Protein AF-A0A3C1ST25-F1 (afdb_monomer_lite)

Radius of gyration: 12.27 Å; chains: 1; bounding box: 29×28×31 Å

Secondary structure (DSSP, 8-state):
--------GGGGG-HHHHHHHHHH-TTHHHHHHHHHHHHHHH-TTSEETT--HHHHHHHTT--S-HHHHHHHHHHHTSEEE-TTS-EEE-

Sequence (90 aa):
MNTDIRIAVSFCNHRKRRKLKLVIGDNSTDYLIDLWLSTAMNHPDGRLIGMDETDIALAAGWDKDPAFFVEGLIRCGLLDRDHDGTYAIH

Structure (mmCIF, N/CA/C/O backbone):
data_AF-A0A3C1ST25-F1
#
_entry.id   AF-A0A3C1ST25-F1
#
loop_
_atom_site.group_PDB
_atom_site.id
_atom_site.type_symbol
_atom_site.label_atom_id
_atom_site.label_alt_id
_atom_site.label_comp_id
_atom_site.label_asym_id
_atom_site.label_entity_id
_atom_site.label_seq_id
_atom_site.pdbx_PDB_ins_code
_atom_site.Cartn_x
_atom_site.Cartn_y
_atom_site.Cartn_z
_atom_site.occupancy
_atom_site.B_iso_or_equiv
_atom_site.auth_seq_id
_atom_site.auth_comp_id
_atom_site.auth_asym_id
_atom_site.auth_atom_id
_atom_site.pdbx_PDB_model_num
ATOM 1 N N . MET A 1 1 ? -10.277 -17.678 -8.129 1.00 67.12 1 MET A N 1
ATOM 2 C CA . MET A 1 1 ? -10.554 -16.333 -7.592 1.00 67.12 1 MET A CA 1
ATOM 3 C C . MET A 1 1 ? -10.624 -16.466 -6.085 1.00 67.12 1 MET A C 1
ATOM 5 O O . MET A 1 1 ? -11.375 -17.317 -5.620 1.00 67.12 1 MET A O 1
ATOM 9 N N . ASN A 1 2 ? -9.795 -15.726 -5.350 1.00 81.12 2 ASN A N 1
ATOM 10 C CA . ASN A 1 2 ? -9.867 -15.723 -3.890 1.00 81.12 2 ASN A CA 1
ATOM 11 C C . ASN A 1 2 ? -11.206 -15.107 -3.464 1.00 81.12 2 ASN A C 1
ATOM 13 O O . ASN A 1 2 ? -11.602 -14.072 -3.994 1.00 81.12 2 ASN A O 1
ATOM 17 N N . THR A 1 3 ? -11.919 -15.767 -2.555 1.00 90.75 3 THR A N 1
ATOM 18 C CA . THR A 1 3 ? -13.199 -15.281 -2.010 1.00 90.75 3 THR A CA 1
ATOM 19 C C . THR A 1 3 ? -13.014 -14.425 -0.763 1.00 90.75 3 THR A C 1
ATOM 21 O O . THR A 1 3 ? -13.902 -13.657 -0.410 1.00 90.75 3 THR A O 1
ATOM 24 N N . ASP A 1 4 ? -11.869 -14.573 -0.094 1.00 94.50 4 ASP A N 1
ATOM 25 C CA . ASP A 1 4 ? -11.519 -13.914 1.157 1.00 94.50 4 ASP A CA 1
ATOM 26 C C . ASP A 1 4 ? -10.000 -13.739 1.287 1.00 94.50 4 ASP A C 1
ATOM 28 O O . ASP A 1 4 ? -9.218 -14.446 0.648 1.00 94.50 4 ASP A O 1
ATOM 32 N N . ILE A 1 5 ? -9.595 -12.808 2.155 1.00 95.06 5 ILE A N 1
ATOM 33 C CA . ILE A 1 5 ? -8.227 -12.699 2.669 1.00 95.06 5 ILE A CA 1
ATOM 34 C C . ILE A 1 5 ? -8.206 -13.061 4.153 1.00 95.06 5 ILE A C 1
ATOM 36 O O . ILE A 1 5 ? -9.150 -12.786 4.898 1.00 95.06 5 ILE A O 1
ATOM 40 N N . ARG A 1 6 ? -7.106 -13.665 4.609 1.00 94.69 6 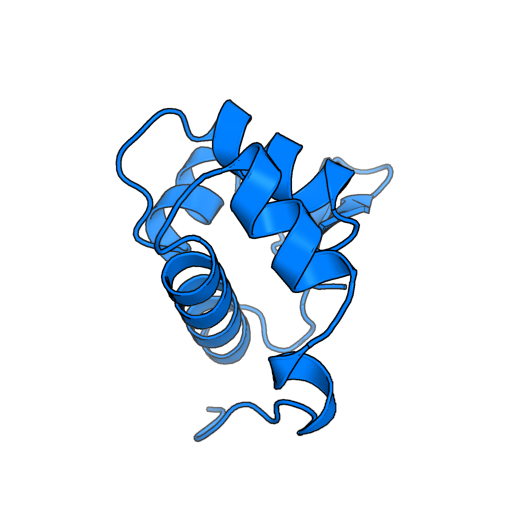ARG A N 1
ATOM 41 C CA . ARG A 1 6 ? -6.922 -14.035 6.015 1.00 94.69 6 ARG A CA 1
ATOM 42 C C . ARG A 1 6 ? -6.074 -12.997 6.725 1.00 94.69 6 ARG A C 1
ATOM 44 O O . ARG A 1 6 ? -4.912 -12.804 6.395 1.00 94.69 6 ARG A O 1
ATOM 51 N N . ILE A 1 7 ? -6.655 -12.371 7.744 1.00 94.06 7 ILE A N 1
ATOM 52 C CA . ILE A 1 7 ? -5.973 -11.389 8.586 1.00 94.06 7 ILE A CA 1
ATOM 53 C C . ILE A 1 7 ? -5.826 -11.978 9.986 1.00 94.06 7 ILE A C 1
ATOM 55 O O . ILE A 1 7 ? -6.802 -12.408 10.603 1.00 94.06 7 ILE A O 1
ATOM 59 N N . ALA A 1 8 ? -4.597 -11.997 10.500 1.00 94.38 8 ALA A N 1
ATOM 60 C CA . ALA A 1 8 ? -4.333 -12.451 11.858 1.00 94.38 8 ALA A CA 1
ATOM 61 C C . ALA A 1 8 ? -5.044 -11.550 12.882 1.00 94.38 8 ALA A C 1
ATOM 63 O O . ALA A 1 8 ? -4.981 -10.327 12.793 1.00 94.38 8 ALA A O 1
ATOM 64 N N . VAL A 1 9 ? -5.652 -12.135 13.919 1.00 95.50 9 VAL A N 1
ATOM 65 C CA . VAL A 1 9 ? -6.363 -11.367 14.964 1.00 95.50 9 VAL A CA 1
ATOM 66 C C . VAL A 1 9 ? -5.455 -10.376 15.703 1.00 95.50 9 VAL A C 1
ATOM 68 O O . VAL A 1 9 ? -5.899 -9.308 16.117 1.00 95.50 9 VAL A O 1
ATOM 71 N N . SER A 1 10 ? -4.158 -10.684 15.805 1.00 94.50 10 SER A N 1
ATOM 72 C CA . SER A 1 10 ? -3.131 -9.805 16.378 1.00 94.50 10 SER A CA 1
ATOM 73 C C . SER A 1 10 ? -2.898 -8.530 15.560 1.00 94.50 10 SER A C 1
ATOM 75 O O . SER A 1 10 ? -2.297 -7.575 16.062 1.00 94.50 10 SER A O 1
ATOM 77 N N . PHE A 1 11 ? -3.416 -8.467 14.329 1.00 94.62 11 PHE A N 1
ATOM 78 C CA . PHE A 1 11 ? -3.352 -7.283 13.484 1.00 94.62 11 PHE A CA 1
ATOM 79 C C . PHE A 1 11 ? -4.087 -6.077 14.089 1.00 94.62 11 PHE A C 1
ATOM 81 O O . PHE A 1 11 ? -3.741 -4.929 13.800 1.00 94.62 11 PHE A O 1
ATOM 88 N N . CYS A 1 12 ? -5.039 -6.308 15.005 1.00 92.12 12 CYS A N 1
ATOM 89 C CA . CYS A 1 12 ? -5.774 -5.248 15.696 1.00 92.12 12 CYS A CA 1
ATOM 90 C C . CYS A 1 12 ? -4.852 -4.221 16.386 1.00 92.12 12 CYS A C 1
ATOM 92 O O . CYS A 1 12 ? -5.133 -3.025 16.336 1.00 92.12 12 CYS A O 1
ATOM 94 N N . ASN A 1 13 ? -3.720 -4.668 16.945 1.00 91.25 13 ASN A N 1
ATOM 95 C CA . ASN A 1 13 ? -2.750 -3.836 17.666 1.00 91.25 13 ASN A CA 1
ATOM 96 C C . ASN A 1 13 ? -1.318 -3.993 17.119 1.00 91.25 13 ASN A C 1
ATOM 98 O O . ASN A 1 13 ? -0.330 -3.750 17.817 1.00 91.25 13 ASN A O 1
ATOM 102 N N . HIS A 1 14 ? -1.181 -4.429 15.866 1.00 95.81 14 HIS A N 1
ATOM 103 C CA . HIS A 1 14 ? 0.130 -4.711 15.301 1.00 95.81 14 HIS A CA 1
ATOM 104 C C . HIS A 1 14 ? 0.969 -3.437 15.134 1.00 95.81 14 HIS A C 1
ATOM 106 O O . HIS A 1 14 ? 0.488 -2.388 14.693 1.00 95.81 14 HIS A O 1
ATOM 112 N N . ARG A 1 15 ? 2.266 -3.534 15.457 1.00 96.81 15 ARG A N 1
ATOM 113 C CA . ARG A 1 15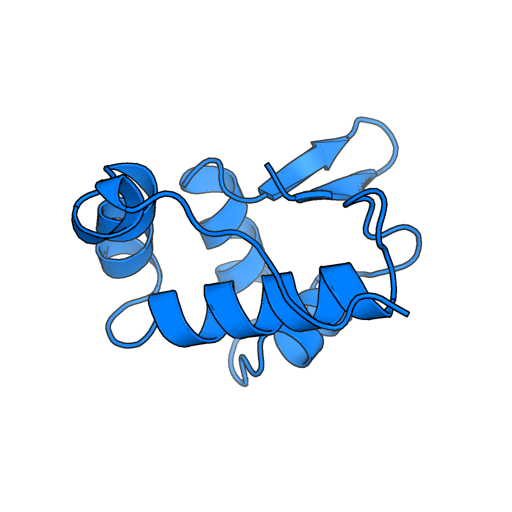 ? 3.195 -2.393 15.446 1.00 96.81 15 ARG A CA 1
ATOM 114 C C . ARG A 1 15 ? 3.253 -1.703 14.080 1.00 96.81 15 ARG A C 1
ATOM 116 O O . ARG A 1 15 ? 3.252 -0.476 14.045 1.00 96.81 15 ARG A O 1
ATOM 123 N N . LYS A 1 16 ? 3.284 -2.462 12.974 1.00 96.38 16 LYS A N 1
ATOM 124 C CA . LYS A 1 16 ? 3.330 -1.896 11.609 1.00 96.38 16 LYS A CA 1
ATOM 125 C C . LYS A 1 16 ? 2.063 -1.096 11.280 1.00 96.38 16 LYS A C 1
ATOM 127 O O . LYS A 1 16 ? 2.168 0.017 10.784 1.00 96.38 16 LYS A O 1
ATOM 132 N N . ARG A 1 17 ? 0.884 -1.594 11.678 1.00 95.81 17 ARG A N 1
ATOM 133 C CA . ARG A 1 17 ? -0.402 -0.896 11.501 1.00 95.81 17 ARG A CA 1
ATOM 134 C C . ARG A 1 17 ? -0.437 0.434 12.256 1.00 95.81 17 ARG A C 1
ATOM 136 O O . ARG A 1 17 ? -0.829 1.458 11.709 1.00 95.81 17 ARG A O 1
ATOM 143 N N . ARG A 1 18 ? 0.028 0.441 13.509 1.00 96.25 18 ARG A N 1
ATOM 144 C CA . ARG A 1 18 ? 0.120 1.670 14.315 1.00 96.25 18 ARG A CA 1
ATOM 145 C C . ARG A 1 18 ? 1.116 2.674 13.741 1.00 96.25 18 ARG A C 1
ATOM 147 O O . ARG A 1 18 ? 0.845 3.867 13.776 1.00 96.25 18 ARG A O 1
ATOM 154 N N . LYS A 1 19 ? 2.250 2.200 13.212 1.00 97.50 19 LYS A N 1
ATOM 155 C CA . LYS A 1 19 ? 3.212 3.054 12.503 1.00 97.50 19 LYS A CA 1
ATOM 156 C C . LYS A 1 19 ? 2.590 3.678 11.258 1.00 97.50 19 LYS A C 1
ATOM 158 O O . LYS A 1 19 ? 2.733 4.881 11.086 1.00 97.50 19 LYS A O 1
ATOM 163 N N . LEU A 1 20 ? 1.860 2.899 10.460 1.00 97.44 20 LEU A N 1
ATOM 164 C CA . LEU A 1 20 ? 1.211 3.406 9.252 1.00 97.44 20 LEU A CA 1
ATOM 165 C C . LEU A 1 20 ? 0.254 4.557 9.574 1.00 97.44 20 LEU A C 1
ATOM 167 O O . LEU A 1 20 ? 0.314 5.596 8.927 1.00 97.44 20 LEU A O 1
ATOM 171 N N . LYS A 1 21 ? -0.528 4.427 10.651 1.00 96.88 21 LYS A N 1
ATOM 172 C CA . LYS A 1 21 ? -1.384 5.511 11.147 1.00 96.88 21 LYS A CA 1
ATOM 173 C C . LYS A 1 21 ? -0.616 6.792 11.486 1.00 96.88 21 LYS A C 1
ATOM 175 O O . LYS A 1 21 ? -1.119 7.877 11.228 1.00 96.88 21 LYS A O 1
ATOM 180 N N . LEU A 1 22 ? 0.589 6.688 12.046 1.00 96.88 22 LEU A N 1
ATOM 181 C CA . LEU A 1 22 ? 1.421 7.859 12.350 1.00 96.88 22 LEU A CA 1
ATOM 182 C C . LEU A 1 22 ? 2.032 8.504 11.099 1.00 96.88 22 LEU A C 1
ATOM 184 O O . LEU A 1 22 ? 2.339 9.690 11.134 1.00 96.88 22 LEU A O 1
ATOM 188 N N . VAL A 1 23 ? 2.248 7.730 10.032 1.00 96.31 23 VAL A N 1
ATOM 189 C CA . VAL A 1 23 ? 2.873 8.213 8.792 1.00 96.31 23 VAL A CA 1
ATOM 190 C C . VAL A 1 23 ? 1.835 8.778 7.829 1.00 96.31 23 VAL A C 1
ATOM 192 O O . VAL A 1 23 ? 1.984 9.903 7.375 1.00 96.31 23 VAL A O 1
ATOM 195 N N . ILE A 1 24 ? 0.787 8.009 7.535 1.00 95.75 24 ILE A N 1
ATOM 196 C CA . ILE A 1 24 ? -0.230 8.333 6.526 1.00 95.75 24 ILE A CA 1
ATOM 197 C C . ILE A 1 24 ? -1.405 9.114 7.129 1.00 95.75 24 ILE A C 1
ATOM 199 O O . ILE A 1 24 ? -2.008 9.952 6.460 1.00 95.75 24 ILE A O 1
ATOM 203 N N . GLY A 1 25 ? -1.716 8.857 8.401 1.00 95.38 25 GLY A N 1
ATOM 204 C CA . GLY A 1 25 ? -2.823 9.474 9.123 1.00 95.38 25 GLY A CA 1
ATOM 205 C C . GLY A 1 25 ? -3.963 8.511 9.452 1.00 95.38 25 GLY A C 1
ATOM 206 O O . GLY A 1 25 ? -3.855 7.278 9.352 1.00 95.38 25 GLY A O 1
ATOM 207 N N . ASP A 1 26 ? -5.072 9.101 9.892 1.00 91.19 26 ASP A N 1
ATOM 208 C CA . ASP A 1 26 ? -6.321 8.389 10.142 1.00 91.19 26 ASP A CA 1
ATOM 209 C C . ASP A 1 26 ? -6.840 7.715 8.853 1.00 91.19 26 ASP A C 1
ATOM 211 O O . ASP A 1 26 ? -6.526 8.142 7.745 1.00 91.19 26 ASP A O 1
ATOM 215 N N . ASN A 1 27 ? -7.577 6.610 9.000 1.00 93.12 27 ASN A N 1
ATOM 216 C CA . ASN A 1 27 ? -8.068 5.732 7.916 1.00 93.12 27 ASN A CA 1
ATOM 217 C C . ASN A 1 27 ? -6.999 4.974 7.110 1.00 93.12 27 ASN A C 1
ATOM 219 O O . ASN A 1 27 ? -7.329 4.172 6.249 1.00 93.12 27 ASN A O 1
ATOM 223 N N . SER A 1 28 ? -5.714 5.114 7.442 1.00 95.25 28 SER A N 1
ATOM 224 C CA . SER A 1 28 ? -4.630 4.364 6.782 1.00 95.25 28 SER A CA 1
ATOM 225 C C . SER A 1 28 ? -4.780 2.839 6.781 1.00 95.25 28 SER A C 1
ATOM 227 O O . SER A 1 28 ? -4.212 2.167 5.925 1.00 95.25 28 SER A O 1
ATOM 229 N N . THR A 1 29 ? -5.525 2.274 7.738 1.00 95.94 29 THR A N 1
ATOM 230 C CA . THR A 1 29 ? -5.821 0.836 7.712 1.00 95.94 29 THR A CA 1
ATOM 231 C C . THR A 1 29 ? -6.750 0.476 6.562 1.00 95.94 29 THR A C 1
ATOM 233 O O . THR A 1 29 ? -6.544 -0.574 5.973 1.00 95.94 29 THR A O 1
ATOM 236 N N . ASP A 1 30 ? -7.729 1.314 6.241 1.00 97.25 30 ASP A N 1
ATOM 237 C CA . ASP A 1 30 ? -8.741 0.995 5.234 1.00 97.25 30 ASP A CA 1
ATOM 238 C C . ASP A 1 30 ? -8.069 0.882 3.861 1.00 97.25 30 ASP A C 1
ATOM 240 O O . ASP A 1 30 ? -8.175 -0.158 3.221 1.00 97.25 30 ASP A O 1
ATOM 244 N N . TYR A 1 31 ? -7.201 1.844 3.519 1.00 98.06 31 TYR A N 1
ATOM 245 C CA . TYR A 1 31 ? -6.380 1.787 2.302 1.00 98.06 31 TYR A CA 1
ATOM 246 C C . TYR A 1 31 ? -5.481 0.542 2.235 1.00 98.06 31 TYR A C 1
ATOM 248 O O . TYR A 1 31 ? -5.291 -0.051 1.177 1.00 98.06 31 TYR A O 1
ATOM 256 N N . LEU A 1 32 ? -4.917 0.114 3.370 1.00 97.75 32 LEU A N 1
ATOM 257 C CA . LEU A 1 32 ? -4.103 -1.102 3.422 1.00 97.75 32 LEU A CA 1
ATOM 258 C C . LEU A 1 32 ? -4.942 -2.365 3.182 1.00 97.75 32 LEU A C 1
ATOM 260 O O . LEU A 1 32 ? -4.479 -3.279 2.502 1.00 97.75 32 LEU A O 1
ATOM 264 N N . ILE A 1 33 ? -6.155 -2.427 3.738 1.00 97.62 33 ILE A N 1
ATOM 265 C CA . ILE A 1 33 ? -7.067 -3.552 3.507 1.00 97.62 33 ILE A CA 1
ATOM 266 C C . ILE A 1 33 ? -7.516 -3.582 2.045 1.00 97.62 33 ILE A C 1
ATOM 268 O O . ILE A 1 33 ? -7.478 -4.653 1.442 1.00 97.62 33 ILE A O 1
ATOM 272 N N . ASP A 1 34 ? -7.860 -2.437 1.459 1.00 98.12 34 ASP A N 1
ATOM 273 C CA . ASP A 1 34 ? -8.255 -2.346 0.050 1.00 98.12 34 ASP A CA 1
ATOM 274 C C . ASP A 1 34 ? -7.111 -2.764 -0.883 1.00 98.12 34 ASP A C 1
ATOM 276 O O . ASP A 1 34 ? -7.319 -3.563 -1.800 1.00 98.12 34 ASP A O 1
ATOM 280 N N . LEU A 1 35 ? -5.873 -2.357 -0.575 1.00 98.25 35 LEU A N 1
ATOM 281 C CA . LEU A 1 35 ? -4.692 -2.826 -1.297 1.00 98.25 35 LEU A CA 1
ATOM 282 C C . LEU A 1 35 ? -4.528 -4.349 -1.198 1.00 98.25 35 LEU A C 1
ATOM 284 O O . LEU A 1 35 ? -4.270 -5.004 -2.209 1.00 98.25 35 LEU A O 1
ATOM 288 N N . TRP A 1 36 ? -4.687 -4.937 -0.009 1.00 97.88 36 TRP A N 1
ATOM 289 C CA . TRP A 1 36 ? -4.606 -6.392 0.171 1.00 97.88 36 TRP A CA 1
ATOM 290 C C . TRP A 1 36 ? -5.709 -7.140 -0.575 1.00 97.88 36 TRP A C 1
ATOM 292 O O . TRP A 1 36 ? -5.443 -8.196 -1.149 1.00 97.88 36 TRP A O 1
ATOM 302 N N . LEU A 1 37 ? -6.927 -6.600 -0.604 1.00 97.62 37 LEU A N 1
ATOM 303 C CA . LEU A 1 37 ? -8.040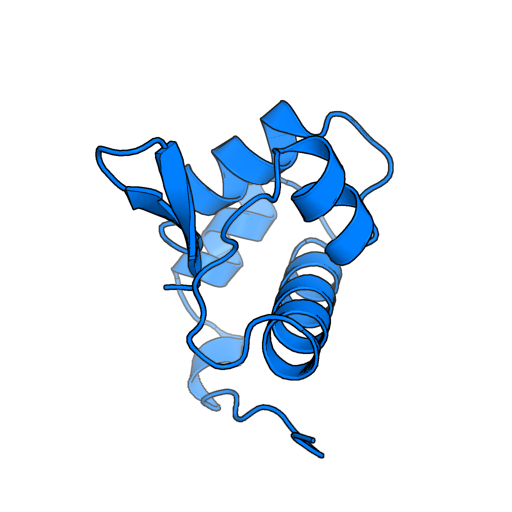 -7.164 -1.365 1.00 97.62 37 LEU A CA 1
ATOM 304 C C . LEU A 1 37 ? -7.759 -7.107 -2.870 1.00 97.62 37 LEU A C 1
ATOM 306 O O . LEU A 1 37 ? -7.868 -8.129 -3.549 1.00 97.62 37 LEU A O 1
ATOM 310 N N . SER A 1 38 ? -7.340 -5.948 -3.385 1.00 97.19 38 SER A N 1
ATOM 311 C CA . SER A 1 38 ? -6.964 -5.778 -4.793 1.00 97.19 38 SER A CA 1
ATOM 312 C C . SER A 1 38 ? -5.820 -6.717 -5.186 1.00 97.19 38 SER A C 1
ATOM 314 O O . SER A 1 38 ? -5.901 -7.419 -6.198 1.00 97.19 38 SER A O 1
ATOM 316 N N . THR A 1 39 ? -4.802 -6.823 -4.330 1.00 97.25 39 THR A N 1
ATOM 317 C CA . THR A 1 39 ? -3.683 -7.756 -4.508 1.00 97.25 39 THR A CA 1
ATOM 318 C C . THR A 1 39 ? -4.185 -9.196 -4.551 1.00 97.25 39 THR A C 1
ATOM 320 O O . THR A 1 39 ? -3.886 -9.919 -5.490 1.00 97.25 39 THR A O 1
ATOM 323 N N . ALA A 1 40 ? -5.022 -9.627 -3.607 1.00 96.50 40 ALA A N 1
ATOM 324 C CA . ALA A 1 40 ? -5.529 -10.997 -3.588 1.00 96.50 40 ALA A CA 1
ATOM 325 C C . ALA A 1 40 ? -6.382 -11.361 -4.820 1.00 96.50 40 ALA A C 1
ATOM 327 O O . ALA A 1 40 ? -6.475 -12.546 -5.156 1.00 96.50 40 ALA A O 1
ATOM 328 N N . MET A 1 41 ? -7.008 -10.378 -5.478 1.00 95.25 41 MET A N 1
ATOM 329 C CA . MET A 1 41 ? -7.777 -10.581 -6.711 1.00 95.25 41 MET A CA 1
ATOM 330 C C . MET A 1 41 ? -6.892 -10.635 -7.961 1.00 95.25 41 MET A C 1
ATOM 332 O O . MET A 1 41 ? -7.117 -11.492 -8.815 1.00 95.25 41 MET A O 1
ATOM 336 N N . ASN A 1 42 ? -5.906 -9.741 -8.059 1.00 95.06 42 ASN A N 1
ATOM 337 C CA . ASN A 1 42 ? -5.157 -9.486 -9.295 1.00 95.06 42 ASN A CA 1
ATOM 338 C C . ASN A 1 42 ? -3.729 -10.067 -9.280 1.00 95.06 42 ASN A C 1
ATOM 340 O O . ASN A 1 42 ? -3.223 -10.495 -10.312 1.00 95.06 42 ASN A O 1
ATOM 344 N N . HIS A 1 43 ? -3.112 -10.131 -8.099 1.00 95.62 43 HIS A N 1
ATOM 345 C CA . HIS A 1 43 ? -1.727 -10.537 -7.835 1.00 95.62 43 HIS A CA 1
ATOM 346 C C . HIS A 1 43 ? -1.671 -11.503 -6.634 1.00 95.62 43 HIS A C 1
ATOM 348 O O . HIS A 1 43 ? -1.156 -11.158 -5.567 1.00 95.62 43 HIS A O 1
ATOM 354 N N . PRO A 1 44 ? -2.252 -12.714 -6.743 1.00 94.25 44 PRO A N 1
ATOM 355 C CA . PRO A 1 44 ? -2.449 -13.610 -5.599 1.00 94.25 44 PRO A CA 1
ATOM 356 C C . PRO A 1 44 ? -1.146 -14.139 -4.977 1.00 94.25 44 PRO A C 1
ATOM 358 O O . PRO A 1 44 ? -1.182 -14.681 -3.875 1.00 94.25 44 PRO A O 1
ATOM 361 N N . ASP A 1 45 ? -0.010 -13.994 -5.661 1.00 94.31 45 ASP A N 1
ATOM 362 C CA . ASP A 1 45 ? 1.331 -14.284 -5.145 1.00 94.31 45 ASP A CA 1
ATOM 363 C C . ASP A 1 45 ? 1.935 -13.119 -4.336 1.00 94.31 45 ASP A C 1
ATOM 365 O O . ASP A 1 45 ? 3.052 -13.228 -3.832 1.00 94.31 45 ASP A O 1
ATOM 369 N N . GLY A 1 46 ? 1.202 -12.009 -4.203 1.00 95.88 46 GLY A N 1
ATOM 370 C CA . GLY A 1 46 ? 1.624 -10.812 -3.487 1.00 95.88 46 GLY A CA 1
ATOM 371 C C . GLY A 1 46 ? 2.607 -9.933 -4.260 1.00 95.88 46 GLY A C 1
ATOM 372 O O . GLY A 1 46 ? 3.039 -8.920 -3.709 1.00 95.88 46 GLY A O 1
ATOM 373 N N . ARG A 1 47 ? 2.962 -10.283 -5.507 1.00 97.50 47 ARG A N 1
ATOM 374 C CA . ARG A 1 47 ? 3.909 -9.524 -6.335 1.00 97.50 47 ARG A CA 1
ATOM 375 C C . ARG A 1 47 ? 3.162 -8.612 -7.298 1.00 97.50 47 ARG A C 1
ATOM 377 O O . ARG A 1 47 ? 2.515 -9.062 -8.243 1.00 97.50 47 ARG A O 1
ATOM 384 N N . LEU A 1 48 ? 3.315 -7.310 -7.105 1.00 97.69 48 LEU A N 1
ATOM 385 C CA . LEU A 1 48 ? 2.645 -6.257 -7.869 1.00 97.69 48 LEU A CA 1
ATOM 386 C C . LEU A 1 48 ? 3.404 -5.961 -9.173 1.00 97.69 48 LEU A C 1
ATOM 388 O O . LEU A 1 48 ? 3.789 -4.829 -9.460 1.00 97.69 48 LEU A O 1
ATOM 392 N N . ILE A 1 49 ? 3.701 -7.014 -9.940 1.00 96.62 49 ILE A N 1
ATOM 393 C CA . ILE A 1 49 ? 4.487 -6.924 -11.175 1.00 96.62 49 ILE A CA 1
ATOM 394 C C . ILE A 1 49 ? 3.763 -6.019 -12.171 1.00 96.62 49 ILE A C 1
ATOM 396 O O . ILE A 1 49 ? 2.605 -6.259 -12.509 1.00 96.62 49 ILE A O 1
ATOM 400 N N . GLY A 1 50 ? 4.478 -5.013 -12.675 1.00 95.75 50 GLY A N 1
ATOM 401 C CA . GLY A 1 50 ? 3.955 -4.063 -13.655 1.00 95.75 50 GLY A CA 1
ATOM 402 C C . GLY A 1 50 ? 3.120 -2.929 -13.064 1.00 95.75 50 GLY A C 1
ATOM 403 O O . GLY A 1 50 ? 2.666 -2.098 -13.840 1.00 95.75 50 GLY A O 1
ATOM 404 N N . MET A 1 51 ? 2.946 -2.875 -11.738 1.00 97.88 51 MET A N 1
ATOM 405 C CA . MET A 1 51 ? 2.321 -1.739 -11.061 1.00 97.88 51 MET A CA 1
ATOM 406 C C . MET A 1 51 ? 3.371 -0.694 -10.687 1.00 97.88 51 MET A C 1
ATOM 408 O O . MET A 1 51 ? 4.416 -1.028 -10.116 1.00 97.88 51 MET A O 1
ATOM 412 N N . ASP A 1 52 ? 3.073 0.568 -10.973 1.00 97.75 52 ASP A N 1
ATOM 413 C CA . ASP A 1 52 ? 3.812 1.703 -10.431 1.00 97.75 52 ASP A CA 1
ATOM 414 C C . ASP A 1 52 ? 3.174 2.244 -9.136 1.00 97.75 52 ASP A C 1
ATOM 416 O O . ASP A 1 52 ? 2.220 1.686 -8.587 1.00 97.75 52 ASP A O 1
ATOM 420 N N . GLU A 1 53 ? 3.724 3.334 -8.598 1.00 98.38 53 GLU A N 1
ATOM 421 C CA . GLU A 1 53 ? 3.226 3.926 -7.354 1.00 98.38 53 GLU A CA 1
ATOM 422 C C . GLU A 1 53 ? 1.785 4.439 -7.478 1.00 98.38 53 GLU A C 1
ATOM 424 O O . GLU A 1 53 ? 1.012 4.345 -6.521 1.00 98.38 53 GLU A O 1
ATOM 429 N N . THR A 1 54 ? 1.416 4.940 -8.659 1.00 98.44 54 THR A N 1
ATOM 430 C CA . THR A 1 54 ? 0.066 5.421 -8.972 1.00 98.44 54 THR A CA 1
ATOM 431 C C . THR A 1 54 ? -0.911 4.259 -8.992 1.00 98.44 54 THR A C 1
ATOM 433 O O . THR A 1 54 ? -1.961 4.340 -8.355 1.00 98.44 54 THR A O 1
ATOM 436 N N . ASP A 1 55 ? -0.554 3.158 -9.652 1.00 98.38 55 ASP A N 1
ATOM 437 C CA . ASP A 1 55 ? -1.378 1.950 -9.691 1.00 98.38 55 ASP A CA 1
ATOM 438 C C . ASP A 1 55 ? -1.626 1.399 -8.281 1.00 98.38 55 ASP A C 1
ATOM 440 O O . ASP A 1 55 ? -2.750 1.026 -7.938 1.00 98.38 55 ASP A O 1
ATOM 444 N N . ILE A 1 56 ? -0.591 1.390 -7.432 1.00 98.44 56 ILE A N 1
ATOM 445 C CA . ILE A 1 56 ? -0.692 0.935 -6.038 1.00 98.44 56 ILE A CA 1
ATOM 446 C C . ILE A 1 56 ? -1.612 1.851 -5.228 1.00 98.44 56 ILE A C 1
ATOM 448 O O . 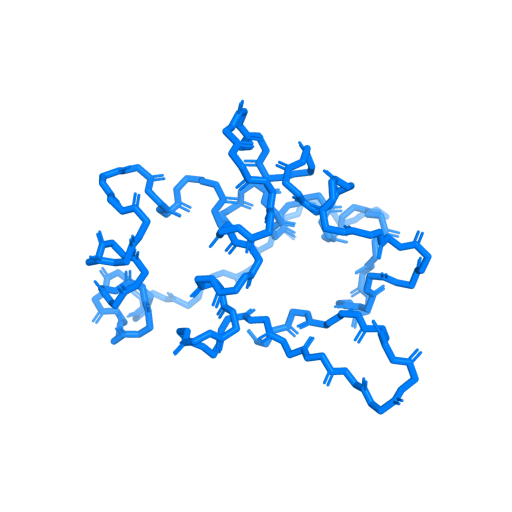ILE A 1 56 ? -2.465 1.360 -4.485 1.00 98.44 56 ILE A O 1
ATOM 452 N N . ALA A 1 57 ? -1.469 3.170 -5.368 1.00 98.38 57 ALA A N 1
ATOM 453 C CA . ALA A 1 57 ? -2.338 4.128 -4.693 1.00 98.38 57 ALA A CA 1
ATOM 454 C C . ALA A 1 57 ? -3.805 3.967 -5.124 1.00 98.38 57 ALA A C 1
ATOM 456 O O . ALA A 1 57 ? -4.687 3.896 -4.268 1.00 98.38 57 ALA A O 1
ATOM 457 N N . LEU A 1 58 ? -4.066 3.817 -6.426 1.00 98.31 58 LEU A N 1
ATOM 458 C CA . LEU A 1 58 ? -5.412 3.593 -6.958 1.00 98.31 58 LEU A CA 1
ATOM 459 C C . LEU A 1 58 ? -6.013 2.270 -6.468 1.00 98.31 58 LEU A C 1
ATOM 461 O O . LEU A 1 58 ? -7.173 2.243 -6.059 1.00 98.31 58 LEU A O 1
ATOM 465 N N . ALA A 1 59 ? -5.225 1.191 -6.447 1.00 98.06 59 ALA A N 1
ATOM 466 C CA . ALA A 1 59 ? -5.645 -0.105 -5.915 1.00 98.06 59 ALA A CA 1
ATOM 467 C C . ALA A 1 59 ? -6.003 -0.048 -4.421 1.00 98.06 59 ALA A C 1
ATOM 469 O O . ALA A 1 59 ? -6.848 -0.816 -3.966 1.00 98.06 59 ALA A O 1
ATOM 470 N N . ALA A 1 60 ? -5.370 0.860 -3.678 1.00 98.06 60 ALA A N 1
ATOM 471 C CA . ALA A 1 60 ? -5.640 1.122 -2.272 1.00 98.06 60 ALA A CA 1
ATOM 472 C C . ALA A 1 60 ? -6.763 2.147 -2.041 1.00 98.06 60 ALA A C 1
ATOM 474 O O . ALA A 1 60 ? -7.091 2.409 -0.891 1.00 98.06 60 ALA A O 1
ATOM 475 N N . GLY A 1 61 ? -7.307 2.781 -3.086 1.00 97.69 61 GLY A N 1
ATOM 476 C CA . GLY A 1 61 ? -8.265 3.883 -2.946 1.00 97.69 61 GLY A CA 1
ATOM 477 C C . GLY A 1 61 ? -7.662 5.185 -2.392 1.00 97.69 61 GLY A C 1
ATOM 478 O O . GLY A 1 61 ? -8.397 6.029 -1.882 1.00 97.69 61 GLY A O 1
ATOM 479 N N . TRP A 1 62 ? -6.339 5.358 -2.464 1.00 97.56 62 TRP A N 1
ATOM 480 C CA . TRP A 1 62 ? -5.644 6.576 -2.048 1.00 97.56 62 TRP A CA 1
ATOM 481 C C . TRP A 1 62 ? -5.650 7.621 -3.170 1.00 97.56 62 TRP A C 1
ATOM 483 O O . TRP A 1 62 ? -5.136 7.381 -4.260 1.00 97.56 62 TRP A O 1
ATOM 493 N N . ASP A 1 63 ? -6.201 8.802 -2.888 1.00 95.25 63 ASP A N 1
ATOM 494 C CA . ASP A 1 63 ? -6.458 9.873 -3.862 1.00 95.25 63 ASP A CA 1
ATOM 495 C C . ASP A 1 63 ? -5.482 11.062 -3.773 1.00 95.25 63 ASP A C 1
ATOM 497 O O . ASP A 1 63 ? -5.654 12.070 -4.462 1.00 95.25 63 ASP A O 1
ATOM 501 N N . LYS A 1 64 ? -4.456 10.964 -2.919 1.00 96.12 64 LYS A N 1
ATOM 502 C CA . LYS A 1 64 ? -3.423 12.001 -2.750 1.00 96.12 64 LYS A CA 1
ATOM 503 C C . LYS A 1 64 ? -2.133 11.586 -3.456 1.00 96.12 64 LYS A C 1
ATOM 505 O O . LYS A 1 64 ? -2.156 10.805 -4.395 1.00 96.12 64 LYS A O 1
ATOM 510 N N . ASP A 1 65 ? -0.997 12.114 -3.000 1.00 97.88 65 ASP A N 1
ATOM 511 C CA . ASP A 1 65 ? 0.325 11.799 -3.545 1.00 97.88 65 ASP A CA 1
ATOM 512 C C . ASP A 1 65 ? 0.630 10.283 -3.454 1.00 97.88 65 ASP A C 1
ATOM 514 O O . ASP A 1 65 ?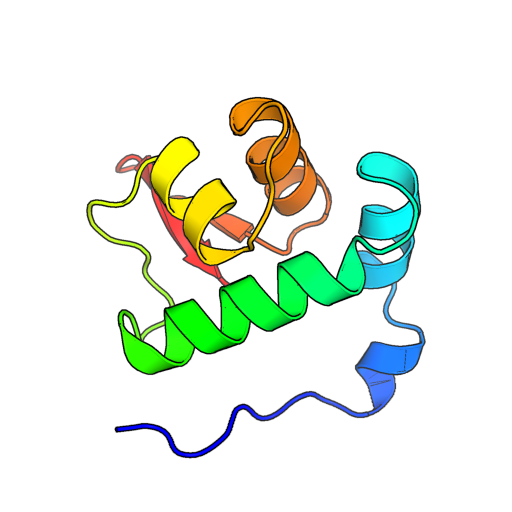 0.735 9.761 -2.333 1.00 97.88 65 ASP A O 1
ATOM 518 N N . PRO A 1 66 ? 0.759 9.572 -4.594 1.00 98.38 66 PRO A N 1
ATOM 519 C CA . PRO A 1 66 ? 1.049 8.140 -4.616 1.00 98.38 66 PRO A CA 1
ATOM 520 C C . PRO A 1 66 ? 2.421 7.793 -4.037 1.00 98.38 66 PRO A C 1
ATOM 522 O O . PRO A 1 66 ? 2.543 6.825 -3.282 1.00 98.38 66 PRO A O 1
ATOM 525 N N . ALA A 1 67 ? 3.436 8.619 -4.311 1.00 98.25 67 ALA A N 1
ATOM 526 C CA . ALA A 1 67 ? 4.799 8.388 -3.841 1.00 98.25 67 ALA A CA 1
ATOM 527 C C . ALA A 1 67 ? 4.857 8.425 -2.309 1.00 98.25 67 ALA A C 1
ATOM 529 O O . ALA A 1 67 ? 5.469 7.569 -1.669 1.00 98.25 67 ALA A O 1
ATOM 530 N N . PHE A 1 68 ? 4.137 9.372 -1.698 1.00 98.31 68 PHE A N 1
ATOM 531 C CA . PHE A 1 68 ? 4.002 9.458 -0.244 1.00 98.31 68 PHE A CA 1
ATOM 532 C C . PHE A 1 68 ? 3.357 8.204 0.365 1.00 98.31 68 PHE A C 1
ATOM 534 O O . PHE A 1 68 ? 3.794 7.733 1.420 1.00 98.31 68 PHE A O 1
ATOM 541 N N . PHE A 1 69 ? 2.325 7.656 -0.282 1.00 98.38 69 PHE A N 1
ATOM 542 C CA . PHE A 1 69 ? 1.638 6.461 0.204 1.00 98.38 69 PHE A CA 1
ATOM 543 C C . PHE A 1 69 ? 2.532 5.222 0.136 1.00 98.38 69 PHE A C 1
ATOM 545 O O . PHE A 1 69 ? 2.705 4.533 1.146 1.00 98.38 69 PHE A O 1
ATOM 552 N N . VAL A 1 70 ? 3.156 4.983 -1.019 1.00 98.31 70 VAL A N 1
ATOM 553 C CA . VAL A 1 70 ? 4.050 3.839 -1.240 1.00 98.31 70 VAL A CA 1
ATOM 554 C C . VAL A 1 70 ? 5.264 3.900 -0.319 1.00 98.31 70 VAL A C 1
ATOM 556 O O . VAL A 1 70 ? 5.555 2.925 0.378 1.00 98.31 70 VAL A O 1
ATOM 559 N N . GLU A 1 71 ? 5.918 5.058 -0.214 1.00 98.19 71 GLU A N 1
ATOM 560 C CA . GLU A 1 71 ? 7.034 5.249 0.715 1.00 98.19 71 GLU A CA 1
ATOM 561 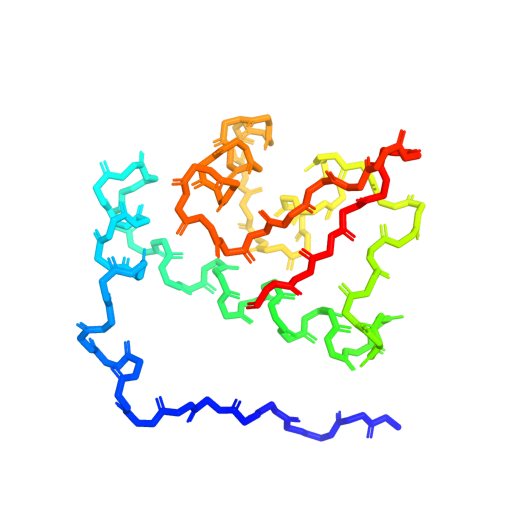C C . GLU A 1 71 ? 6.589 5.034 2.171 1.00 98.19 71 GLU A C 1
ATOM 563 O O . GLU A 1 71 ? 7.305 4.438 2.979 1.00 98.19 71 GLU A O 1
ATOM 568 N N . GLY A 1 72 ? 5.372 5.454 2.529 1.00 98.00 72 GLY A N 1
ATOM 569 C CA . GLY A 1 72 ? 4.800 5.195 3.847 1.00 98.00 72 GLY A CA 1
ATOM 570 C C . GLY A 1 72 ? 4.616 3.705 4.150 1.00 98.00 72 GLY A C 1
ATOM 571 O O . GLY A 1 72 ? 4.944 3.264 5.260 1.00 98.00 72 GLY A O 1
ATOM 572 N N . LEU A 1 73 ? 4.148 2.918 3.176 1.00 98.38 73 LEU A N 1
ATOM 573 C CA . LEU A 1 73 ? 4.022 1.462 3.294 1.00 98.38 73 LEU A CA 1
ATOM 574 C C . LEU A 1 73 ? 5.392 0.788 3.452 1.00 98.38 73 LEU A C 1
ATOM 576 O O . LEU A 1 73 ? 5.559 -0.031 4.365 1.00 98.38 73 LEU A O 1
ATOM 580 N N . ILE A 1 74 ? 6.377 1.192 2.644 1.00 98.12 74 ILE A N 1
ATOM 581 C CA . ILE A 1 74 ? 7.755 0.679 2.698 1.00 98.12 74 ILE A CA 1
ATOM 582 C C . ILE A 1 74 ? 8.393 0.974 4.054 1.00 98.12 74 ILE A C 1
ATOM 584 O O . ILE A 1 74 ? 8.864 0.070 4.747 1.00 98.12 74 ILE A O 1
ATOM 588 N N . ARG A 1 75 ? 8.319 2.221 4.526 1.00 97.44 75 ARG A N 1
ATOM 589 C CA . ARG A 1 75 ? 8.855 2.620 5.842 1.00 97.44 75 ARG A CA 1
ATOM 590 C C . ARG A 1 75 ? 8.203 1.879 7.008 1.00 97.44 75 ARG A C 1
ATOM 592 O O . ARG A 1 75 ? 8.813 1.717 8.072 1.00 97.44 75 ARG A O 1
ATOM 599 N N . CYS A 1 76 ? 6.958 1.439 6.839 1.00 97.62 76 CYS A N 1
ATOM 600 C CA . CYS A 1 76 ? 6.249 0.631 7.827 1.00 97.62 76 CYS A CA 1
ATOM 601 C C . CYS A 1 76 ? 6.535 -0.874 7.701 1.00 97.62 76 CYS A C 1
ATOM 603 O O . CYS A 1 76 ? 6.151 -1.622 8.606 1.00 97.62 76 CYS A O 1
ATOM 605 N N . GLY A 1 77 ? 7.234 -1.305 6.647 1.00 97.06 77 GLY A N 1
ATOM 606 C CA . GLY A 1 77 ? 7.516 -2.702 6.321 1.00 97.06 77 GLY A CA 1
ATOM 607 C C . GLY A 1 77 ? 6.260 -3.478 5.932 1.00 97.06 77 GLY A C 1
ATOM 608 O O . GLY A 1 77 ? 6.124 -4.632 6.328 1.00 97.06 77 GLY A O 1
ATOM 609 N N . LEU A 1 78 ? 5.289 -2.812 5.306 1.00 97.56 78 LEU A N 1
ATOM 610 C CA . LEU A 1 78 ? 4.055 -3.419 4.787 1.00 97.56 78 LEU A CA 1
ATOM 611 C C . LEU A 1 78 ? 4.139 -3.698 3.282 1.00 97.56 78 LEU A C 1
ATOM 613 O O . LEU A 1 78 ? 3.327 -4.450 2.751 1.00 97.56 78 LEU A O 1
ATOM 617 N N . LEU A 1 79 ? 5.110 -3.072 2.625 1.00 98.06 79 LEU A N 1
ATOM 618 C CA . LEU A 1 79 ? 5.437 -3.237 1.224 1.00 98.06 79 LEU A CA 1
ATOM 619 C C . LEU A 1 79 ? 6.958 -3.308 1.123 1.00 98.06 79 LEU A C 1
ATOM 621 O O . LEU A 1 79 ? 7.648 -2.517 1.764 1.00 98.06 79 LEU A O 1
ATOM 625 N N . ASP A 1 80 ? 7.463 -4.232 0.328 1.00 97.56 80 ASP A N 1
ATOM 626 C CA . ASP A 1 80 ? 8.871 -4.313 -0.027 1.00 97.56 80 ASP A CA 1
ATOM 627 C C . ASP A 1 80 ? 9.045 -3.890 -1.489 1.00 97.56 80 ASP A C 1
ATOM 629 O O . ASP A 1 80 ? 8.126 -4.009 -2.303 1.00 97.56 80 ASP A O 1
ATOM 633 N N . ARG A 1 81 ? 10.229 -3.369 -1.816 1.00 96.56 81 ARG A N 1
ATOM 634 C CA . ARG A 1 81 ? 10.633 -3.072 -3.191 1.00 96.56 81 ARG A CA 1
ATOM 635 C C . ARG A 1 81 ? 11.855 -3.913 -3.519 1.00 96.56 81 ARG A C 1
ATOM 637 O O . ARG A 1 81 ? 12.918 -3.720 -2.928 1.00 96.56 81 ARG A O 1
ATOM 644 N N . ASP A 1 82 ? 11.682 -4.844 -4.443 1.00 94.19 82 ASP A N 1
ATOM 645 C CA . ASP A 1 82 ? 12.739 -5.736 -4.894 1.00 94.19 82 ASP A CA 1
ATOM 646 C C . ASP A 1 82 ? 13.784 -4.989 -5.734 1.00 94.19 82 ASP A C 1
ATOM 648 O O . ASP A 1 82 ? 13.583 -3.872 -6.218 1.00 94.19 82 ASP A O 1
ATOM 652 N N . HIS A 1 83 ? 14.925 -5.645 -5.944 1.00 91.69 83 HIS A N 1
ATOM 653 C CA . HIS A 1 83 ? 16.053 -5.132 -6.728 1.00 91.69 83 HIS A CA 1
ATOM 654 C C . HIS A 1 83 ? 15.717 -4.746 -8.181 1.00 91.69 83 HIS A C 1
ATOM 656 O O . HIS A 1 83 ? 16.415 -3.932 -8.779 1.00 91.69 83 HIS A O 1
ATOM 662 N N . ASP A 1 84 ? 14.661 -5.330 -8.746 1.00 92.56 84 ASP A N 1
ATOM 663 C CA . ASP A 1 84 ? 14.174 -5.124 -10.110 1.00 92.56 84 ASP A CA 1
ATOM 664 C C . ASP A 1 84 ? 13.108 -4.016 -10.155 1.00 92.56 84 ASP A C 1
ATOM 666 O O . ASP A 1 84 ? 12.576 -3.705 -11.217 1.00 92.56 84 ASP A O 1
ATOM 670 N N . GLY A 1 85 ? 12.811 -3.406 -9.003 1.00 93.25 85 GLY A N 1
ATOM 671 C CA . GLY A 1 85 ? 11.801 -2.375 -8.837 1.00 93.25 85 GLY A CA 1
ATOM 672 C C . GLY A 1 85 ? 10.396 -2.911 -8.575 1.00 93.25 85 GLY A C 1
ATOM 673 O O . GLY A 1 85 ? 9.518 -2.093 -8.314 1.00 93.25 85 GLY A O 1
ATOM 674 N N . THR A 1 86 ? 10.182 -4.232 -8.599 1.00 96.75 86 THR A N 1
ATOM 675 C CA . THR A 1 86 ? 8.875 -4.840 -8.322 1.00 96.75 86 THR A CA 1
ATOM 676 C C . THR A 1 86 ? 8.477 -4.609 -6.866 1.00 96.75 86 THR A C 1
ATOM 678 O O . THR A 1 86 ? 9.274 -4.836 -5.955 1.00 96.75 86 THR A O 1
ATOM 681 N N . TYR A 1 87 ? 7.229 -4.203 -6.633 1.00 98.19 87 TYR A N 1
ATOM 682 C CA . TYR A 1 87 ? 6.679 -4.106 -5.283 1.00 98.19 87 TYR A CA 1
ATOM 683 C C . TYR A 1 87 ? 6.061 -5.438 -4.841 1.00 98.19 87 TYR A C 1
ATOM 685 O O . TYR A 1 87 ? 5.434 -6.139 -5.640 1.00 98.19 87 TYR A O 1
ATOM 693 N N . ALA A 1 88 ? 6.208 -5.782 -3.565 1.00 97.88 88 ALA A N 1
ATOM 694 C CA . ALA A 1 88 ? 5.629 -6.990 -2.984 1.00 97.88 88 ALA A CA 1
ATOM 695 C C . ALA A 1 88 ? 4.981 -6.705 -1.625 1.00 97.88 88 ALA A C 1
ATOM 697 O O . ALA A 1 88 ? 5.557 -6.002 -0.793 1.00 97.88 88 ALA A O 1
ATOM 698 N N . ILE A 1 89 ? 3.786 -7.254 -1.391 1.00 96.25 89 ILE A N 1
ATOM 699 C CA . ILE A 1 89 ? 3.144 -7.207 -0.070 1.00 96.25 89 ILE A CA 1
ATOM 700 C C . ILE A 1 89 ? 3.937 -8.077 0.913 1.00 96.25 89 ILE A C 1
ATOM 702 O O . ILE A 1 89 ? 4.312 -9.202 0.582 1.00 96.25 89 ILE A O 1
ATOM 706 N N . HIS A 1 90 ? 4.150 -7.554 2.123 1.00 88.31 90 HIS A N 1
ATOM 707 C CA . HIS A 1 90 ? 4.869 -8.229 3.207 1.00 88.31 90 HIS A CA 1
ATOM 708 C C . HIS A 1 90 ? 3.946 -8.905 4.228 1.00 88.31 90 HIS A C 1
ATOM 710 O O . HIS A 1 90 ? 2.971 -8.251 4.673 1.00 88.31 90 HIS A O 1
#

Foldseek 3Di:
DDPDDDDDPCVVPDPLNVQLCVQVHPPSVQLLVQLVVLCCVPPVVQKQPPDDLVNSCVSSVNDDDSVSSQVSCVVSVQWDQDPVRIIGGD

pLDDT: mean 95.84, std 4.01, range [67.12, 98.44]